Protein AF-A0A925L5W4-F1 (afdb_monomer_lite)

pLDDT: mean 90.97, std 7.85, range [55.69, 97.56]

Radius of gyration: 20.64 Å; chains: 1; bounding box: 43×24×52 Å

Sequence (47 aa):
MSVDYKTTVFLPKTDFPMKAGLPELEPRLLQRWAEIGLFDRIRAAAK

Structure (mmCIF, N/CA/C/O backbone):
data_AF-A0A925L5W4-F1
#
_entry.id   AF-A0A925L5W4-F1
#
loop_
_atom_site.group_PDB
_atom_site.id
_atom_site.type_symbol
_atom_site.label_atom_id
_atom_site.label_alt_id
_atom_site.label_comp_id
_atom_site.label_asym_id
_atom_site.label_entity_id
_atom_site.label_seq_id
_atom_site.pdbx_PDB_ins_code
_atom_site.Cartn_x
_atom_site.Cartn_y
_atom_site.Cartn_z
_atom_site.occupancy
_atom_site.B_iso_or_equiv
_atom_site.auth_seq_id
_atom_site.auth_comp_id
_atom_site.auth_asym_id
_atom_site.auth_atom_id
_atom_site.pdbx_PDB_model_num
ATOM 1 N N . MET A 1 1 ? 25.491 -10.034 -37.592 1.00 55.69 1 MET A N 1
ATOM 2 C CA . MET A 1 1 ? 24.280 -9.436 -36.992 1.00 55.69 1 MET A CA 1
ATOM 3 C C . MET A 1 1 ? 23.862 -10.340 -35.847 1.00 55.69 1 MET A C 1
ATOM 5 O O . MET A 1 1 ? 23.639 -11.516 -36.097 1.00 55.69 1 MET A O 1
ATOM 9 N N . SER A 1 2 ? 23.876 -9.860 -34.603 1.00 73.00 2 SER A N 1
ATOM 10 C CA . SER A 1 2 ? 23.399 -10.653 -33.464 1.00 73.00 2 SER A CA 1
ATOM 11 C C . SER A 1 2 ? 21.874 -10.698 -33.493 1.00 73.00 2 SER A C 1
ATOM 13 O O . SER A 1 2 ? 21.239 -9.652 -33.607 1.00 73.00 2 SER A O 1
ATOM 15 N N . VAL A 1 3 ? 21.297 -11.893 -33.409 1.00 83.62 3 VAL A N 1
ATOM 16 C CA . VAL A 1 3 ? 19.843 -12.076 -33.319 1.00 83.62 3 VAL A CA 1
ATOM 17 C C . VAL A 1 3 ? 19.372 -11.605 -31.939 1.00 83.62 3 VAL A C 1
ATOM 19 O O . VAL A 1 3 ? 19.937 -12.018 -30.928 1.00 83.62 3 VAL A O 1
ATOM 22 N N . ASP A 1 4 ? 18.365 -10.729 -31.897 1.00 81.50 4 ASP A N 1
ATOM 23 C CA . ASP A 1 4 ? 17.732 -10.276 -30.654 1.00 81.50 4 ASP A CA 1
ATOM 24 C C . ASP A 1 4 ? 16.599 -11.234 -30.257 1.00 81.50 4 ASP A C 1
ATOM 26 O O . ASP A 1 4 ? 15.545 -11.270 -30.889 1.00 81.50 4 ASP A O 1
ATOM 30 N N . TYR A 1 5 ? 16.827 -12.016 -29.200 1.00 86.62 5 TYR A N 1
ATOM 31 C CA . TYR A 1 5 ? 15.863 -12.972 -28.642 1.00 86.62 5 TYR A CA 1
ATOM 32 C C . TYR A 1 5 ? 14.993 -12.369 -27.527 1.00 86.62 5 TYR A C 1
ATOM 34 O O . TYR A 1 5 ? 14.130 -13.043 -26.969 1.00 86.62 5 TYR A O 1
ATOM 42 N N . LYS A 1 6 ? 15.185 -11.094 -27.162 1.00 80.94 6 LYS A N 1
ATOM 43 C CA . LYS A 1 6 ? 14.436 -10.466 -26.062 1.00 80.94 6 LYS A CA 1
ATOM 44 C C . LYS A 1 6 ? 12.933 -10.386 -26.350 1.00 80.94 6 LYS A C 1
ATOM 46 O O . LYS A 1 6 ? 12.128 -10.363 -25.423 1.00 80.94 6 LYS A O 1
ATOM 51 N N . THR A 1 7 ? 12.551 -10.361 -27.623 1.00 82.19 7 THR A N 1
ATOM 52 C CA . THR A 1 7 ? 11.155 -10.328 -28.080 1.00 82.19 7 THR A CA 1
ATOM 53 C C . THR A 1 7 ? 10.485 -11.702 -28.080 1.00 82.19 7 THR A C 1
ATOM 55 O O . THR A 1 7 ? 9.260 -11.766 -28.147 1.00 82.19 7 THR A O 1
ATOM 58 N N . THR A 1 8 ? 11.248 -12.796 -27.968 1.00 88.81 8 THR A N 1
ATOM 59 C CA . THR A 1 8 ? 10.706 -14.166 -27.971 1.00 88.81 8 THR A CA 1
ATOM 60 C C . THR A 1 8 ? 10.322 -14.663 -26.577 1.00 88.81 8 THR A C 1
ATOM 62 O O . THR A 1 8 ? 9.852 -15.789 -26.440 1.00 88.81 8 THR A O 1
ATOM 65 N N . VAL A 1 9 ? 10.527 -13.851 -25.533 1.00 88.44 9 VAL A N 1
ATOM 66 C CA . VAL A 1 9 ? 10.211 -14.192 -24.140 1.00 88.44 9 VAL A CA 1
ATOM 67 C C . VAL A 1 9 ? 9.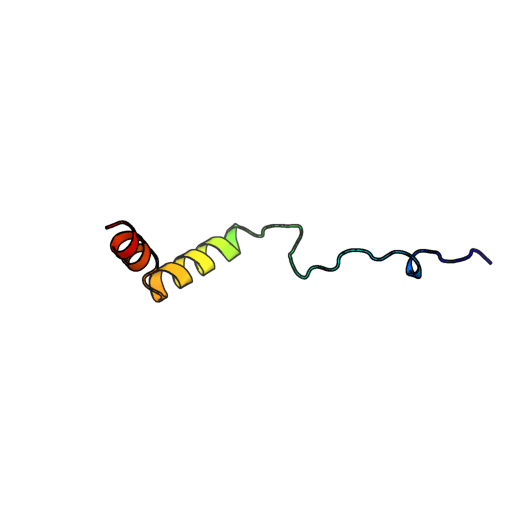093 -13.304 -23.586 1.00 88.44 9 VAL A C 1
ATOM 69 O O . VAL A 1 9 ? 9.115 -12.080 -23.720 1.00 88.44 9 VAL A O 1
ATOM 72 N N . PHE A 1 10 ? 8.111 -13.917 -22.922 1.00 87.94 10 PHE A N 1
ATOM 73 C CA . PHE A 1 10 ? 7.006 -13.207 -22.273 1.00 87.94 10 PHE A CA 1
ATOM 74 C C . PHE A 1 10 ? 7.409 -12.753 -20.869 1.00 87.94 10 PHE A C 1
ATOM 76 O O . PHE A 1 10 ? 7.157 -13.437 -19.878 1.00 87.94 10 PHE A O 1
ATOM 83 N N . LEU A 1 11 ? 8.066 -11.597 -20.783 1.00 88.88 11 LEU A N 1
ATOM 84 C CA . LEU A 1 11 ? 8.436 -11.011 -19.495 1.00 88.88 11 LEU A CA 1
ATOM 85 C C . LEU A 1 11 ? 7.226 -10.341 -18.824 1.00 88.88 11 LEU A C 1
ATOM 87 O O . LEU A 1 11 ? 6.469 -9.637 -19.504 1.00 88.88 11 LEU A O 1
ATOM 91 N N . PRO A 1 12 ? 7.058 -10.501 -17.499 1.00 89.75 12 PRO A N 1
ATOM 92 C CA . PRO A 1 12 ? 6.016 -9.802 -16.765 1.00 89.75 12 PRO A CA 1
ATOM 93 C C . PRO A 1 12 ? 6.267 -8.292 -16.817 1.00 89.75 12 PRO A C 1
ATOM 95 O O . PRO A 1 12 ? 7.384 -7.819 -16.601 1.00 89.75 12 PRO A O 1
ATOM 98 N N . LYS A 1 13 ? 5.209 -7.534 -17.099 1.00 87.69 13 LYS A N 1
ATOM 99 C CA . LYS A 1 13 ? 5.201 -6.071 -17.046 1.00 87.69 13 LYS A CA 1
ATOM 100 C C . LYS A 1 13 ? 4.304 -5.658 -15.893 1.00 87.69 13 LYS A C 1
ATOM 102 O O . LYS A 1 13 ? 3.192 -6.164 -15.775 1.00 87.69 13 LYS A O 1
ATOM 107 N N . THR A 1 14 ? 4.801 -4.775 -15.041 1.00 92.50 14 THR A N 1
ATOM 108 C CA . THR A 1 14 ? 4.047 -4.255 -13.907 1.00 92.50 14 THR A CA 1
ATOM 109 C C . T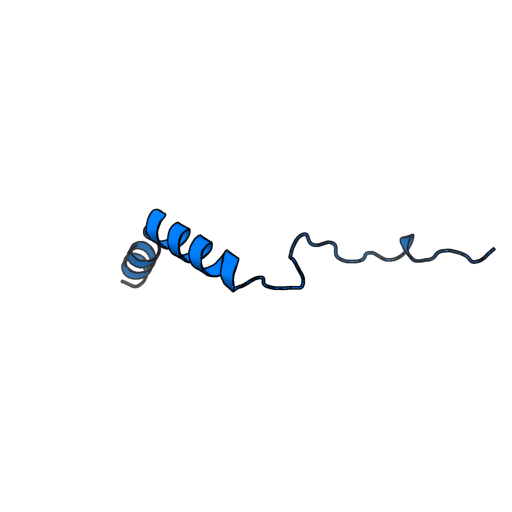HR A 1 14 ? 4.352 -2.779 -13.736 1.00 92.50 14 THR A C 1
ATOM 111 O O . THR A 1 14 ? 5.508 -2.370 -13.839 1.00 92.50 14 THR A O 1
ATOM 114 N N . ASP A 1 15 ? 3.314 -1.999 -13.457 1.00 91.00 15 ASP A N 1
ATOM 115 C CA . ASP A 1 15 ? 3.448 -0.602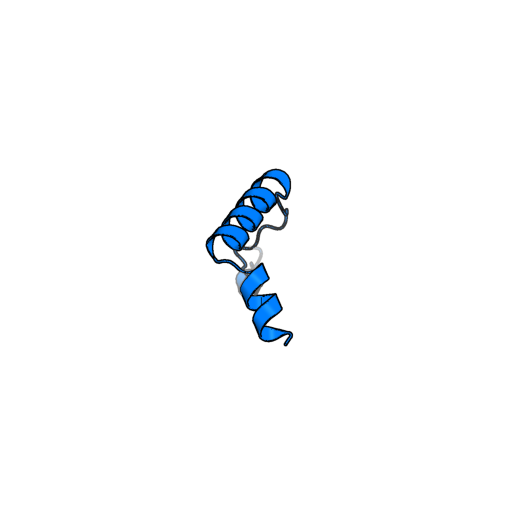 -13.041 1.00 91.00 15 ASP A CA 1
ATOM 116 C C . ASP A 1 15 ? 3.845 -0.497 -11.560 1.00 91.00 15 ASP A C 1
ATOM 118 O O . ASP A 1 15 ? 4.092 0.593 -11.044 1.00 91.00 15 ASP A O 1
ATOM 122 N N . PHE A 1 16 ? 3.902 -1.636 -10.857 1.00 90.38 16 PHE A N 1
ATOM 123 C CA . PHE A 1 16 ? 4.307 -1.692 -9.464 1.00 90.38 16 PHE A CA 1
ATOM 124 C C . PHE A 1 16 ? 5.791 -1.322 -9.325 1.00 90.38 16 PHE A C 1
ATOM 126 O O . PHE A 1 16 ? 6.656 -2.007 -9.887 1.00 90.38 16 PHE A O 1
ATOM 133 N N . PRO A 1 17 ? 6.117 -0.260 -8.569 1.00 89.25 17 PRO A N 1
ATOM 134 C CA . PRO A 1 17 ? 7.492 0.176 -8.428 1.00 89.25 17 PRO A CA 1
ATOM 135 C C . PRO A 1 17 ? 8.291 -0.842 -7.610 1.00 89.25 17 PRO A C 1
ATOM 137 O O . PRO A 1 17 ? 7.838 -1.345 -6.587 1.00 89.25 17 PRO A O 1
ATOM 140 N N . MET A 1 18 ? 9.535 -1.101 -8.019 1.00 89.56 18 MET A N 1
ATOM 141 C CA . MET A 1 18 ? 10.442 -1.957 -7.241 1.00 89.56 18 MET A CA 1
ATOM 142 C C . MET A 1 18 ? 10.828 -1.336 -5.887 1.00 89.56 18 MET A C 1
ATOM 144 O O . MET A 1 18 ? 11.191 -2.053 -4.960 1.00 89.56 18 MET A O 1
ATOM 148 N N . LYS A 1 19 ? 10.769 -0.003 -5.765 1.00 90.88 19 LYS A N 1
ATOM 149 C CA . LYS A 1 19 ? 11.001 0.722 -4.509 1.00 90.88 19 LYS A CA 1
ATOM 150 C C . LYS A 1 19 ? 9.668 1.129 -3.897 1.00 90.88 19 LYS A C 1
ATOM 152 O O . LYS A 1 19 ? 8.831 1.704 -4.582 1.00 90.88 19 LYS A O 1
ATOM 157 N N . ALA A 1 20 ? 9.522 0.896 -2.597 1.00 89.12 20 ALA A N 1
ATOM 158 C CA . ALA A 1 20 ? 8.258 1.117 -1.908 1.00 89.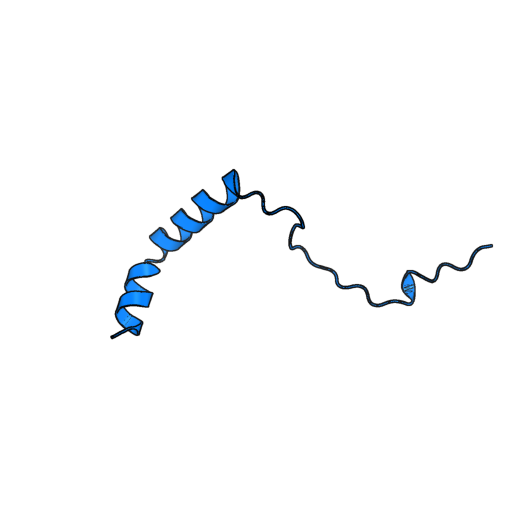12 20 ALA A CA 1
ATOM 159 C C . ALA A 1 20 ? 7.900 2.599 -1.698 1.00 89.12 20 ALA A C 1
ATOM 161 O O . ALA A 1 20 ? 6.723 2.910 -1.641 1.00 89.12 20 ALA A O 1
ATOM 162 N N . GLY A 1 21 ? 8.865 3.520 -1.569 1.00 92.69 21 GLY A N 1
ATOM 163 C CA . GLY A 1 21 ? 8.549 4.946 -1.355 1.00 92.69 21 GLY A CA 1
ATOM 164 C C . GLY A 1 21 ? 7.700 5.210 -0.099 1.00 92.69 21 GLY A C 1
ATOM 165 O O . GLY A 1 21 ? 6.831 6.079 -0.108 1.00 92.69 21 GLY A O 1
ATOM 166 N N . LEU A 1 22 ? 7.932 4.435 0.969 1.00 93.31 22 LEU A N 1
ATOM 167 C CA . LEU A 1 22 ? 7.087 4.406 2.172 1.00 93.31 22 LEU A CA 1
ATOM 168 C C . LEU A 1 22 ? 6.805 5.783 2.803 1.00 93.31 22 LEU A C 1
ATOM 170 O O . LEU A 1 22 ? 5.637 6.028 3.099 1.00 93.31 22 LEU A O 1
ATOM 174 N N . PRO A 1 23 ? 7.781 6.710 2.937 1.00 94.94 23 PRO A N 1
ATOM 175 C CA . PRO A 1 23 ? 7.530 8.003 3.581 1.00 94.94 23 PRO A CA 1
ATOM 176 C C . PRO A 1 23 ? 6.406 8.830 2.938 1.00 94.94 23 PRO A C 1
ATOM 178 O O . PRO A 1 23 ? 5.753 9.612 3.622 1.00 94.94 23 PRO A O 1
ATOM 181 N N . GLU A 1 24 ? 6.167 8.659 1.635 1.00 92.38 24 GLU A N 1
ATOM 182 C CA . GLU A 1 24 ? 5.125 9.380 0.896 1.00 92.38 24 GLU A CA 1
ATOM 183 C C . GLU A 1 24 ? 3.824 8.573 0.784 1.00 92.38 24 GLU A C 1
ATOM 185 O O . GLU A 1 24 ? 2.727 9.132 0.863 1.00 92.38 24 GLU A O 1
ATOM 190 N N . LEU A 1 25 ? 3.924 7.251 0.594 1.00 93.94 25 LEU A N 1
ATOM 191 C CA . LEU A 1 25 ? 2.753 6.396 0.394 1.00 93.94 25 LEU A CA 1
ATOM 192 C C . LEU A 1 25 ? 1.985 6.119 1.687 1.00 93.94 25 LEU A C 1
ATOM 194 O O . LEU A 1 25 ? 0.755 6.084 1.654 1.00 93.94 25 LEU A O 1
ATOM 198 N N . GLU A 1 26 ? 2.671 5.930 2.815 1.00 95.69 26 GLU A N 1
ATOM 199 C CA . GLU A 1 26 ? 2.025 5.575 4.083 1.00 95.69 26 GLU A CA 1
ATOM 200 C C . GLU A 1 26 ? 1.023 6.641 4.558 1.00 95.69 26 GLU A C 1
ATOM 202 O O . GLU A 1 26 ? -0.130 6.274 4.812 1.00 95.69 26 GLU A O 1
ATOM 207 N N . PRO A 1 27 ? 1.357 7.952 4.591 1.00 97.19 27 PRO A N 1
ATOM 208 C CA . PRO A 1 27 ? 0.391 8.979 4.984 1.00 97.19 27 PRO A CA 1
ATOM 209 C C . PRO A 1 27 ? -0.846 9.006 4.077 1.00 97.19 27 PRO A C 1
ATOM 211 O O . PRO A 1 27 ? -1.975 9.109 4.558 1.00 97.19 27 PRO A O 1
ATOM 214 N N . ARG A 1 28 ? -0.652 8.840 2.762 1.00 96.19 28 ARG A N 1
ATOM 215 C CA . ARG A 1 28 ? -1.743 8.824 1.777 1.00 96.19 28 ARG A CA 1
ATOM 216 C C . ARG A 1 28 ? -2.663 7.615 1.955 1.00 96.19 28 ARG A C 1
ATOM 218 O O . ARG A 1 28 ? -3.881 7.737 1.820 1.00 96.19 28 ARG A O 1
ATOM 225 N N . LEU A 1 29 ? -2.095 6.442 2.229 1.00 95.81 29 LEU A N 1
ATOM 226 C CA . LEU A 1 29 ? -2.862 5.219 2.463 1.00 95.81 29 LEU A CA 1
ATOM 227 C C . LEU A 1 29 ? -3.679 5.313 3.754 1.00 95.81 29 LEU A C 1
ATOM 229 O O . LEU A 1 29 ? -4.866 4.988 3.737 1.00 95.81 29 LEU A O 1
ATOM 233 N N . LEU A 1 30 ? -3.076 5.820 4.834 1.00 96.69 30 LEU A N 1
ATOM 234 C CA . LEU A 1 30 ? -3.760 6.039 6.109 1.00 96.69 30 LEU A CA 1
ATOM 235 C C . LEU A 1 30 ? -4.936 7.010 5.960 1.00 96.69 30 LEU A C 1
ATOM 237 O O . LEU A 1 30 ? -6.036 6.705 6.422 1.00 96.69 30 LEU A O 1
ATOM 241 N N . GLN A 1 31 ? -4.734 8.134 5.263 1.00 97.19 31 GLN A N 1
ATOM 242 C CA . GLN A 1 31 ? -5.801 9.097 4.990 1.00 97.19 31 GLN A CA 1
ATOM 243 C C . GLN A 1 31 ? -6.961 8.438 4.232 1.00 97.19 31 GLN A C 1
ATOM 245 O O . GLN A 1 31 ? -8.110 8.538 4.655 1.00 97.19 31 GLN A O 1
ATOM 250 N N . ARG A 1 32 ? -6.665 7.686 3.166 1.00 97.12 32 ARG A N 1
ATOM 251 C CA . ARG A 1 32 ? -7.689 6.966 2.400 1.00 97.12 32 ARG A CA 1
ATOM 252 C C . ARG A 1 32 ? -8.478 5.985 3.270 1.00 97.12 32 ARG A C 1
ATOM 254 O O . ARG A 1 32 ? -9.689 5.867 3.110 1.00 97.12 32 ARG A 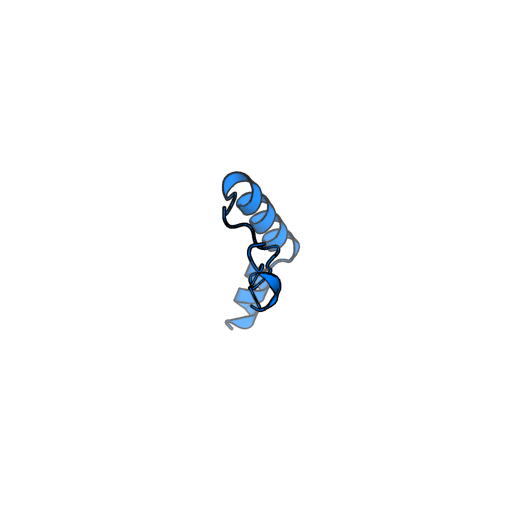O 1
ATOM 261 N N . TRP A 1 33 ? -7.814 5.242 4.157 1.00 97.56 33 TRP A N 1
ATOM 262 C CA . TRP A 1 33 ? -8.492 4.291 5.046 1.00 97.56 33 TRP A CA 1
ATOM 263 C C . TRP A 1 33 ? -9.398 4.982 6.061 1.00 97.56 33 TRP A C 1
ATOM 265 O O . TRP A 1 33 ? -10.482 4.465 6.342 1.00 97.56 33 TRP A O 1
ATOM 275 N N . ALA A 1 34 ? -8.978 6.142 6.570 1.00 96.69 34 ALA A N 1
ATOM 276 C CA . ALA A 1 34 ? -9.801 6.974 7.437 1.00 96.69 34 ALA A CA 1
ATOM 277 C C . ALA A 1 34 ? -11.033 7.509 6.688 1.00 96.69 34 ALA A C 1
ATOM 279 O O . ALA A 1 34 ? -12.149 7.356 7.174 1.00 96.69 34 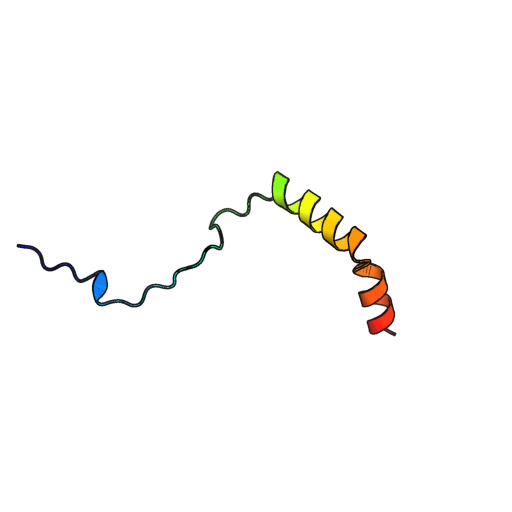ALA A O 1
ATOM 280 N N . GLU A 1 35 ? -10.854 8.041 5.474 1.00 97.25 35 GLU A N 1
ATOM 281 C CA . GLU A 1 35 ? -11.938 8.583 4.637 1.00 97.25 35 GLU A CA 1
ATOM 282 C C . GLU A 1 35 ? -13.029 7.550 4.330 1.00 97.25 35 GLU A C 1
ATOM 284 O O . GLU A 1 35 ? -14.218 7.861 4.363 1.00 97.25 35 GLU A O 1
ATOM 289 N N . ILE A 1 36 ? -12.648 6.301 4.054 1.00 96.81 36 ILE A N 1
ATOM 290 C CA . ILE A 1 36 ? -13.621 5.239 3.761 1.00 96.81 36 ILE A CA 1
ATOM 291 C C . ILE A 1 36 ? -14.190 4.566 5.021 1.00 96.81 36 ILE A C 1
ATOM 293 O O . ILE A 1 36 ? -15.052 3.689 4.893 1.00 96.81 36 ILE A O 1
ATOM 297 N N . GLY A 1 37 ? -13.714 4.929 6.217 1.00 96.50 37 GLY A N 1
ATOM 298 C CA . GLY A 1 37 ? -14.099 4.292 7.479 1.00 96.50 37 GLY A CA 1
ATOM 299 C C . GLY A 1 37 ? -13.730 2.807 7.523 1.00 96.50 37 GLY A C 1
ATOM 300 O O . GLY A 1 37 ? -14.525 1.976 7.960 1.00 96.50 37 GLY A O 1
ATOM 301 N N . LEU A 1 38 ? -12.555 2.436 6.995 1.00 96.75 38 LEU A N 1
ATOM 302 C CA . LEU A 1 38 ? -12.175 1.029 6.804 1.00 96.75 38 LEU A CA 1
ATOM 303 C C . LEU A 1 38 ? -12.191 0.240 8.120 1.00 96.75 38 LEU A C 1
ATOM 305 O O . LEU A 1 38 ? -12.665 -0.894 8.152 1.00 96.75 38 LEU A O 1
ATOM 309 N N . PHE A 1 39 ? -11.689 0.842 9.198 1.00 96.00 39 PHE A N 1
ATOM 310 C CA . PHE A 1 39 ? -11.609 0.196 10.505 1.00 96.00 39 PHE A CA 1
ATOM 311 C C . PHE A 1 39 ? -12.990 -0.204 11.039 1.00 96.00 39 PHE A C 1
ATOM 313 O O . PHE A 1 39 ? -13.170 -1.340 11.478 1.00 96.00 39 PHE A O 1
ATOM 320 N N . ASP A 1 40 ? -13.981 0.680 10.923 1.00 96.44 40 ASP A N 1
ATOM 321 C CA . ASP A 1 40 ? -15.344 0.413 11.388 1.00 96.44 40 ASP A CA 1
ATOM 322 C C . ASP A 1 40 ? -15.997 -0.713 10.587 1.00 96.44 40 ASP A C 1
ATOM 324 O O . ASP A 1 40 ? -16.626 -1.604 11.158 1.00 96.44 40 ASP A O 1
ATOM 328 N N . ARG A 1 41 ? -15.780 -0.735 9.265 1.00 96.00 41 ARG A N 1
ATOM 329 C CA . ARG A 1 41 ? -16.257 -1.824 8.397 1.00 96.00 41 ARG A CA 1
ATOM 330 C C . ARG A 1 41 ? -15.661 -3.171 8.804 1.00 96.00 41 ARG A C 1
ATOM 332 O O . ARG A 1 41 ? -16.387 -4.159 8.865 1.00 96.00 41 ARG A O 1
ATOM 339 N N . ILE A 1 42 ? -14.363 -3.211 9.112 1.00 96.88 42 ILE A N 1
ATOM 340 C CA . ILE A 1 42 ? -13.689 -4.431 9.584 1.00 96.88 42 ILE A CA 1
ATOM 341 C C . ILE A 1 42 ? -14.274 -4.877 10.930 1.00 96.88 42 ILE A C 1
ATOM 343 O O . ILE A 1 42 ? -14.563 -6.057 11.109 1.00 96.88 42 ILE A O 1
ATOM 347 N N . ARG A 1 43 ? -14.493 -3.945 11.868 1.00 96.50 43 ARG A N 1
ATOM 348 C CA . ARG A 1 43 ? -15.098 -4.249 13.175 1.00 96.50 43 ARG A CA 1
ATOM 349 C C . ARG A 1 43 ? -16.528 -4.766 13.056 1.00 96.50 43 ARG A C 1
ATOM 351 O O . ARG A 1 43 ? -16.880 -5.688 13.782 1.00 96.50 43 ARG A O 1
ATOM 358 N N . ALA A 1 44 ? -17.320 -4.209 12.144 1.00 96.75 44 ALA A N 1
ATOM 359 C CA . ALA A 1 44 ? -18.673 -4.677 11.875 1.00 96.75 44 ALA A CA 1
ATOM 360 C C . ALA A 1 44 ? -18.692 -6.093 11.278 1.00 96.75 44 ALA A C 1
ATOM 362 O O . ALA A 1 44 ? -19.535 -6.890 11.665 1.00 96.75 44 ALA A O 1
ATOM 363 N N . ALA A 1 45 ? -17.758 -6.416 10.375 1.00 96.56 45 ALA A N 1
ATOM 364 C CA . ALA A 1 45 ? -17.667 -7.736 9.744 1.00 96.56 45 ALA A CA 1
ATOM 365 C C . ALA A 1 45 ? -17.105 -8.835 10.665 1.00 96.56 45 ALA A C 1
ATOM 367 O O . ALA A 1 45 ? -17.340 -10.013 10.425 1.00 96.56 45 ALA A O 1
ATOM 368 N N . ALA A 1 46 ? -16.338 -8.462 11.693 1.00 93.06 46 ALA A N 1
ATOM 369 C CA . ALA A 1 46 ? -15.774 -9.399 12.666 1.00 93.06 46 ALA A CA 1
ATOM 370 C C . ALA A 1 46 ? -16.767 -9.827 13.766 1.00 93.06 46 ALA A C 1
ATOM 372 O O . ALA A 1 46 ? -16.394 -10.611 14.640 1.00 93.06 46 ALA A O 1
ATOM 373 N N . LYS A 1 47 ? -17.983 -9.275 13.759 1.00 75.00 47 LYS A N 1
ATOM 374 C CA . LYS A 1 47 ? -19.065 -9.591 14.692 1.00 75.00 47 LYS A CA 1
ATOM 375 C C . LYS A 1 47 ? -20.011 -10.617 14.080 1.00 75.00 47 LYS A C 1
ATOM 377 O O . LYS A 1 47 ? -20.461 -11.490 14.852 1.00 75.00 47 LYS A O 1
#

Secondary structure (DSSP, 8-state):
-----GGGS------S-SS--HHHHHHHHHHHHHHTTHHHHHHHHT-

Foldseek 3Di:
DDDDCVVVDDDDDDPDDPDDVCVPVVVVVVVVCVVVVVVVVVVVVVD